Protein AF-A0A7X1HIT7-F1 (afdb_monomer_lite)

Structure (mmCIF, N/CA/C/O backbone):
data_AF-A0A7X1HIT7-F1
#
_entry.id   AF-A0A7X1HIT7-F1
#
loop_
_atom_site.group_PDB
_atom_site.id
_atom_site.type_symbol
_atom_site.label_atom_id
_atom_site.label_alt_id
_atom_site.label_comp_id
_atom_site.label_asym_id
_atom_site.label_entity_id
_atom_site.label_seq_id
_atom_site.pdbx_PDB_ins_code
_atom_site.Cartn_x
_atom_site.Cartn_y
_atom_site.Cartn_z
_atom_site.occupancy
_atom_site.B_iso_or_equiv
_atom_site.auth_seq_id
_atom_site.auth_comp_id
_atom_site.auth_asym_id
_atom_site.auth_atom_id
_atom_site.pdbx_PDB_model_num
ATOM 1 N N . MET A 1 1 ? 1.249 -35.316 59.360 1.00 51.84 1 MET A N 1
ATOM 2 C CA . MET A 1 1 ? 0.729 -35.954 58.129 1.00 51.84 1 MET A CA 1
ATOM 3 C C . MET A 1 1 ? -0.774 -36.145 58.238 1.00 51.84 1 MET A C 1
ATOM 5 O O . MET A 1 1 ? -1.198 -36.973 59.034 1.00 51.84 1 MET A O 1
ATOM 9 N N . LYS A 1 2 ? -1.547 -35.375 57.464 1.00 41.12 2 LYS A N 1
ATOM 10 C CA . LYS A 1 2 ? -2.793 -35.770 56.777 1.00 41.12 2 LYS A CA 1
ATOM 11 C C . LYS A 1 2 ? -3.345 -34.523 56.087 1.00 41.12 2 LYS A C 1
ATOM 13 O O . LYS A 1 2 ? -3.956 -33.667 56.712 1.00 41.12 2 LYS A O 1
ATOM 18 N N . SER A 1 3 ? -3.025 -34.422 54.802 1.00 42.12 3 SER A N 1
ATOM 19 C CA . SER A 1 3 ? -3.607 -33.480 53.857 1.00 42.12 3 SER A CA 1
ATOM 20 C C . SER A 1 3 ? -5.082 -33.809 53.633 1.00 42.12 3 SER A C 1
ATOM 22 O O . SER A 1 3 ? -5.427 -34.967 53.412 1.00 42.12 3 SER A O 1
ATOM 24 N N . LYS A 1 4 ? -5.936 -32.786 53.667 1.00 46.47 4 LYS A N 1
ATOM 25 C CA . LYS A 1 4 ? -7.250 -32.694 53.010 1.00 46.47 4 LYS A CA 1
ATOM 26 C C . LYS A 1 4 ? -7.555 -31.196 52.927 1.00 46.47 4 LYS A C 1
ATOM 28 O O . LYS A 1 4 ? -7.262 -30.491 53.878 1.00 46.47 4 LYS A O 1
ATOM 33 N N . LEU A 1 5 ? -8.151 -30.609 51.909 1.00 42.22 5 LEU A N 1
ATOM 34 C CA . LEU A 1 5 ? -8.535 -30.976 50.555 1.00 42.22 5 LEU A CA 1
ATOM 35 C C . LEU A 1 5 ? -9.000 -29.623 49.986 1.00 42.22 5 LEU A C 1
ATOM 37 O O . LEU A 1 5 ? -9.689 -28.870 50.672 1.00 42.22 5 LEU A O 1
ATOM 41 N N . PHE A 1 6 ? -8.544 -29.295 48.785 1.00 45.69 6 PHE A N 1
ATOM 42 C CA . PHE A 1 6 ? -8.876 -28.079 48.049 1.00 45.69 6 PHE A CA 1
ATOM 43 C C . PHE A 1 6 ? -10.391 -27.906 47.866 1.00 45.69 6 PHE A C 1
ATOM 45 O O . PHE A 1 6 ? -11.058 -28.862 47.487 1.00 45.69 6 PHE A O 1
ATOM 52 N N . MET A 1 7 ? -10.884 -26.672 48.000 1.00 39.47 7 MET A N 1
ATOM 53 C CA . MET A 1 7 ? -12.010 -26.143 47.218 1.00 39.47 7 MET A CA 1
ATOM 54 C C . MET A 1 7 ? -11.740 -24.654 46.950 1.00 39.47 7 MET A C 1
ATOM 56 O O . MET A 1 7 ? -12.182 -23.776 47.686 1.00 39.47 7 MET A O 1
ATOM 60 N N . LEU A 1 8 ? -10.964 -24.376 45.895 1.00 46.97 8 LEU A N 1
ATOM 61 C CA . LEU A 1 8 ? -11.032 -23.094 45.197 1.00 46.97 8 LEU A CA 1
ATOM 62 C C . LEU A 1 8 ? -12.382 -23.060 44.469 1.00 46.97 8 LEU A C 1
ATOM 64 O O . LEU A 1 8 ? -12.534 -23.696 43.428 1.00 46.97 8 LEU A O 1
ATOM 68 N N . ALA A 1 9 ? -13.356 -22.317 44.989 1.00 48.91 9 ALA A N 1
ATOM 69 C CA . ALA A 1 9 ? -14.492 -21.879 44.187 1.00 48.91 9 ALA A CA 1
ATOM 70 C C . ALA A 1 9 ? -14.033 -20.668 43.365 1.00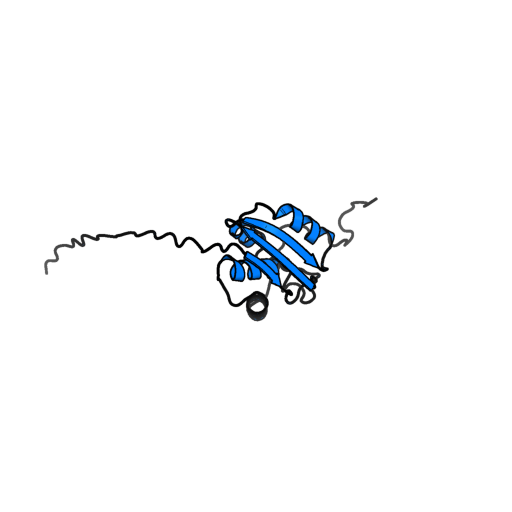 48.91 9 ALA A C 1
ATOM 72 O O . ALA A 1 9 ? -14.153 -19.517 43.781 1.00 48.91 9 ALA A O 1
ATOM 73 N N . GLY A 1 10 ? -13.410 -20.958 42.222 1.00 44.38 10 GLY A N 1
ATOM 74 C CA . GLY A 1 10 ? -13.070 -19.960 41.223 1.00 44.38 10 GLY A CA 1
ATOM 75 C C . GLY A 1 10 ? -14.342 -19.377 40.623 1.00 44.38 10 GLY A C 1
ATOM 76 O O . GLY A 1 10 ? -15.036 -20.050 39.867 1.00 44.38 10 GLY A O 1
ATOM 77 N N . LEU A 1 11 ? -14.620 -18.110 40.919 1.00 45.38 11 LEU A N 1
ATOM 78 C CA . LEU A 1 11 ? -15.477 -17.295 40.072 1.00 45.38 11 LEU A CA 1
ATOM 79 C C . LEU A 1 11 ? -14.581 -16.659 39.006 1.00 45.38 11 LEU A C 1
ATOM 81 O O . LEU A 1 11 ? -14.116 -15.529 39.139 1.00 45.38 11 LEU A O 1
ATOM 85 N N . LEU A 1 12 ? -14.286 -17.438 37.964 1.00 44.50 12 LEU A N 1
ATOM 86 C CA . LEU A 1 12 ? -13.758 -16.919 36.707 1.00 44.50 12 LEU A CA 1
ATOM 87 C C . LEU A 1 12 ? -14.862 -16.073 36.071 1.00 44.50 12 LEU A C 1
ATOM 89 O O . LEU A 1 12 ? -15.701 -16.576 35.327 1.00 44.50 12 LEU A O 1
ATOM 93 N N . ILE A 1 13 ? -14.867 -14.777 36.371 1.00 52.28 13 ILE A N 1
ATOM 94 C CA . ILE A 1 13 ? -15.532 -13.803 35.513 1.00 52.28 13 ILE A CA 1
ATOM 95 C C . ILE A 1 13 ? -14.656 -13.709 34.263 1.00 52.28 13 ILE A C 1
ATOM 97 O O . ILE A 1 13 ? -13.735 -12.901 34.180 1.00 52.28 13 ILE A O 1
ATOM 101 N N . ALA A 1 14 ? -14.905 -14.595 33.300 1.00 46.19 14 ALA A N 1
ATOM 102 C CA . ALA A 1 14 ? -14.423 -14.427 31.942 1.00 46.19 14 ALA A CA 1
ATOM 103 C C . ALA A 1 14 ? -15.193 -13.251 31.328 1.00 46.19 14 ALA A C 1
ATOM 105 O O . ALA A 1 14 ? -16.156 -13.433 30.588 1.00 46.19 14 ALA A O 1
ATOM 106 N N . THR A 1 15 ? -14.793 -12.021 31.656 1.00 47.41 15 THR A N 1
ATOM 107 C CA . THR A 1 15 ? -15.107 -10.886 30.796 1.00 47.41 15 THR A CA 1
ATOM 108 C C . THR A 1 15 ? -14.283 -11.070 29.530 1.00 47.41 15 THR A C 1
ATOM 110 O O . THR A 1 15 ? -13.150 -10.600 29.435 1.00 47.41 15 THR A O 1
ATOM 113 N N . THR A 1 16 ? -14.841 -11.765 28.542 1.00 45.56 16 THR A N 1
ATOM 114 C CA . THR A 1 16 ? -14.450 -11.549 27.152 1.00 45.56 16 THR A CA 1
ATOM 115 C C . THR A 1 16 ? -14.932 -10.153 26.778 1.00 45.56 16 THR A C 1
ATOM 117 O O . THR A 1 16 ? -15.963 -9.978 26.131 1.00 45.56 16 THR A O 1
ATOM 120 N N . VAL A 1 17 ? -14.207 -9.134 27.239 1.00 43.09 17 VAL A N 1
ATOM 121 C CA . VAL A 1 17 ? -14.222 -7.848 26.559 1.00 43.09 17 VAL A CA 1
ATOM 122 C C . VAL A 1 17 ? -13.443 -8.125 25.286 1.00 43.09 17 VAL A C 1
ATOM 124 O O . VAL A 1 17 ? -12.215 -8.103 25.270 1.00 43.09 17 VAL A O 1
ATOM 127 N N . SER A 1 18 ? -14.161 -8.537 24.243 1.00 42.97 18 SER A N 1
ATOM 128 C CA . SER A 1 18 ? -13.638 -8.488 22.890 1.00 42.97 18 SER A CA 1
ATOM 129 C C . SER A 1 18 ? -13.153 -7.059 22.711 1.00 42.97 18 SER A C 1
ATOM 131 O O . SER A 1 18 ? -13.958 -6.128 22.728 1.00 42.97 18 SER A O 1
ATOM 133 N N . ASN A 1 19 ? -11.836 -6.886 22.662 1.00 46.38 19 ASN A N 1
ATOM 134 C CA . ASN A 1 19 ? -11.207 -5.611 22.382 1.00 46.38 19 ASN A CA 1
ATOM 135 C C . ASN A 1 19 ? -11.541 -5.317 20.917 1.00 46.38 19 ASN A C 1
ATOM 137 O O . ASN A 1 19 ? -10.805 -5.714 20.018 1.00 46.38 19 ASN A O 1
ATOM 141 N N . ALA A 1 20 ? -12.742 -4.792 20.667 1.00 55.88 20 ALA A N 1
ATOM 142 C CA . ALA A 1 20 ? -13.170 -4.413 19.337 1.00 55.88 20 ALA A CA 1
ATOM 143 C C . ALA A 1 20 ? -12.194 -3.328 18.895 1.00 55.88 20 ALA A C 1
ATOM 145 O O . ALA A 1 20 ? -12.232 -2.215 19.420 1.00 55.88 20 ALA A O 1
ATOM 146 N N . ALA A 1 21 ? -11.264 -3.704 18.013 1.00 61.78 21 ALA A N 1
ATOM 147 C CA . ALA A 1 21 ? -10.297 -2.793 17.434 1.00 61.78 21 ALA A CA 1
ATOM 148 C C . ALA A 1 21 ? -11.059 -1.554 16.962 1.00 61.78 21 ALA A C 1
ATOM 150 O O . ALA A 1 21 ? -12.056 -1.664 16.244 1.00 61.78 21 ALA A O 1
ATOM 151 N N . VAL A 1 22 ? -10.650 -0.385 17.449 1.00 63.84 22 VAL A N 1
ATOM 152 C CA . VAL A 1 22 ? -11.260 0.879 17.050 1.00 63.84 22 VAL A CA 1
ATOM 153 C C . VAL A 1 22 ? -11.006 1.012 15.556 1.00 63.84 22 VAL A C 1
ATOM 155 O O . VAL A 1 22 ? -9.876 1.262 15.169 1.00 63.84 22 VAL A O 1
ATOM 158 N N . LYS A 1 23 ? -12.028 0.821 14.719 1.00 79.06 23 LYS A N 1
ATOM 159 C CA . LYS A 1 23 ? -11.937 1.081 13.280 1.00 79.06 23 LYS A CA 1
ATOM 160 C C . LYS A 1 23 ? -12.390 2.510 13.040 1.00 79.06 23 LYS A C 1
ATOM 162 O O . LYS A 1 23 ? -13.583 2.796 13.102 1.00 79.06 23 LYS A O 1
ATOM 167 N N . LYS A 1 24 ? -11.439 3.422 12.847 1.00 89.94 24 LYS A N 1
ATOM 168 C CA . LYS A 1 24 ? -11.757 4.832 12.594 1.00 89.94 24 LYS A CA 1
ATOM 169 C C . LYS A 1 24 ? -12.235 5.024 11.161 1.00 89.94 24 LYS A C 1
ATOM 171 O O . LYS A 1 24 ? -11.576 4.583 10.221 1.00 89.94 24 LYS A O 1
ATOM 176 N N . ASP A 1 25 ? -13.324 5.763 11.013 1.00 96.19 25 ASP A N 1
ATOM 177 C CA . ASP A 1 25 ? -13.697 6.353 9.734 1.00 96.19 25 ASP A CA 1
ATOM 178 C C . ASP A 1 25 ? -12.723 7.486 9.425 1.00 96.19 25 ASP A C 1
ATOM 180 O O . ASP A 1 25 ? -12.622 8.467 10.167 1.00 96.19 25 ASP A O 1
ATOM 184 N N . VAL A 1 26 ? -11.955 7.331 8.353 1.00 97.69 26 VAL A N 1
ATOM 185 C CA . VAL A 1 26 ? -10.847 8.234 8.053 1.00 97.69 26 VAL A CA 1
ATOM 186 C C . VAL A 1 26 ? -10.538 8.237 6.564 1.00 97.69 26 VAL A C 1
ATOM 188 O O . VAL A 1 26 ? -10.586 7.211 5.887 1.00 97.69 26 VAL A O 1
ATOM 191 N N . LYS A 1 27 ? -10.174 9.412 6.054 1.00 98.44 27 LYS A N 1
ATOM 192 C CA . LYS A 1 27 ? -9.510 9.572 4.764 1.00 98.44 27 LYS A CA 1
ATOM 193 C C . LYS A 1 27 ? -8.134 10.165 5.007 1.00 98.44 27 LYS A C 1
ATOM 195 O O . LYS A 1 27 ? -8.033 11.222 5.626 1.00 98.44 27 LYS A O 1
ATOM 200 N N . PHE A 1 28 ? -7.099 9.503 4.514 1.00 98.25 28 PHE A N 1
ATOM 201 C CA . PHE A 1 28 ? -5.719 9.949 4.671 1.00 98.25 28 PHE A CA 1
ATOM 202 C C . PHE A 1 28 ? -4.965 9.864 3.349 1.00 98.25 28 PHE A C 1
ATOM 204 O O . PHE A 1 28 ? -5.280 9.042 2.485 1.00 98.25 28 PHE A O 1
ATOM 211 N N . THR A 1 29 ? -3.957 10.722 3.222 1.00 98.56 29 THR A N 1
ATOM 212 C CA . THR A 1 29 ? -3.050 10.788 2.079 1.00 98.56 29 THR A CA 1
ATOM 213 C C . THR A 1 29 ? -1.626 10.867 2.605 1.00 98.56 29 THR A C 1
ATOM 215 O O . THR A 1 29 ? -1.327 11.719 3.436 1.00 98.56 29 THR A O 1
ATOM 218 N N . GLU A 1 30 ? -0.759 9.974 2.139 1.00 98.00 30 GLU A N 1
ATOM 219 C CA . GLU A 1 30 ? 0.596 9.812 2.666 1.00 98.00 30 GLU A CA 1
ATOM 220 C C . GLU A 1 30 ? 1.606 9.575 1.540 1.00 98.00 30 GLU A C 1
ATOM 222 O O . GLU A 1 30 ? 1.298 8.984 0.498 1.00 98.00 30 GLU A O 1
ATOM 227 N N . VAL A 1 31 ? 2.849 9.996 1.777 1.00 97.88 31 VAL A N 1
ATOM 228 C CA . VAL A 1 31 ? 3.984 9.697 0.897 1.00 97.88 31 VAL A CA 1
ATOM 229 C C . VAL A 1 31 ? 4.626 8.391 1.364 1.00 97.88 31 VAL A C 1
ATOM 231 O O . VAL A 1 31 ? 5.161 8.370 2.468 1.00 97.88 31 VAL A O 1
ATOM 234 N N . PRO A 1 32 ? 4.632 7.314 0.558 1.00 95.94 32 PRO A N 1
ATOM 235 C CA . PRO A 1 32 ? 5.189 6.036 0.984 1.00 95.94 32 PRO A CA 1
ATOM 236 C C . PRO A 1 32 ? 6.720 6.054 1.068 1.00 95.94 32 PRO A C 1
ATOM 238 O O . PRO A 1 32 ? 7.416 6.741 0.314 1.00 95.94 32 PRO A O 1
ATOM 241 N N . TYR A 1 33 ? 7.261 5.201 1.933 1.00 94.19 33 TYR A N 1
ATOM 242 C CA . TYR A 1 33 ? 8.687 4.977 2.108 1.00 94.19 33 TYR A CA 1
ATOM 243 C C . TYR A 1 33 ? 9.182 3.753 1.326 1.00 94.19 33 TYR A C 1
ATOM 245 O O . TYR A 1 33 ? 8.676 2.637 1.457 1.00 94.19 33 TYR A O 1
ATOM 253 N N . GLY A 1 34 ? 10.231 3.954 0.524 1.00 92.12 34 GLY A N 1
ATOM 254 C CA . GLY A 1 34 ? 10.901 2.860 -0.183 1.00 92.12 34 GLY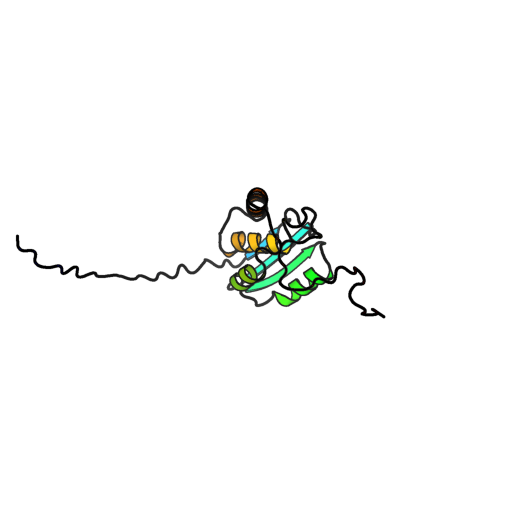 A CA 1
ATOM 255 C C . GLY A 1 34 ? 10.063 2.192 -1.279 1.00 92.12 34 GLY A C 1
ATOM 256 O O . GLY A 1 34 ? 10.392 1.081 -1.677 1.00 92.12 34 GLY A O 1
ATOM 257 N N . ALA A 1 35 ? 9.016 2.856 -1.781 1.00 94.00 35 ALA A N 1
ATOM 258 C CA . ALA A 1 35 ? 8.122 2.356 -2.827 1.00 94.00 35 ALA A CA 1
ATOM 259 C C . ALA A 1 35 ? 8.133 3.243 -4.090 1.00 94.00 35 ALA A C 1
ATOM 261 O O . ALA A 1 35 ? 8.654 4.358 -4.091 1.00 94.00 35 ALA A O 1
ATOM 262 N N . CYS A 1 36 ? 7.563 2.738 -5.192 1.00 94.62 36 CYS A N 1
ATOM 263 C CA . CYS A 1 36 ? 7.513 3.452 -6.477 1.00 94.62 36 CYS A CA 1
ATOM 264 C C . CYS A 1 36 ? 6.457 4.569 -6.524 1.00 94.62 36 CYS A C 1
ATOM 266 O O . CYS A 1 36 ? 6.634 5.547 -7.257 1.00 94.62 36 CYS A O 1
ATOM 268 N N . ALA A 1 37 ? 5.351 4.408 -5.789 1.00 96.12 37 ALA A N 1
ATOM 269 C CA . ALA A 1 37 ? 4.329 5.440 -5.658 1.00 96.12 37 ALA A CA 1
ATOM 270 C C . ALA A 1 37 ? 4.914 6.690 -4.978 1.00 96.12 37 ALA A C 1
ATOM 272 O O . ALA A 1 37 ? 5.861 6.611 -4.197 1.00 96.12 37 ALA A O 1
ATOM 273 N N . LYS A 1 38 ? 4.380 7.862 -5.317 1.00 97.25 38 LYS A N 1
ATOM 274 C CA . LYS A 1 38 ? 4.775 9.155 -4.737 1.00 97.25 38 LYS A CA 1
ATOM 275 C C . LYS A 1 38 ? 3.770 9.684 -3.733 1.00 97.25 38 LYS A C 1
ATOM 277 O O . LYS A 1 38 ? 4.138 10.493 -2.897 1.00 97.25 38 LYS A O 1
ATOM 282 N N . GLU A 1 39 ? 2.546 9.193 -3.809 1.00 98.06 39 GLU A N 1
ATOM 283 C CA . GLU A 1 39 ? 1.460 9.532 -2.910 1.00 98.06 39 GLU A CA 1
ATOM 284 C C . GLU A 1 39 ? 0.436 8.401 -2.972 1.00 98.06 39 GLU A C 1
ATOM 286 O O . GLU A 1 39 ? 0.237 7.813 -4.042 1.00 98.06 39 GLU A O 1
ATOM 291 N N . MET A 1 40 ? -0.190 8.085 -1.844 1.00 98.31 40 MET A N 1
ATOM 292 C CA . MET A 1 40 ? -1.302 7.143 -1.763 1.00 98.31 40 MET A CA 1
ATOM 293 C C . MET A 1 40 ? -2.408 7.742 -0.906 1.00 98.31 40 MET A C 1
ATOM 295 O O . MET A 1 40 ? -2.129 8.309 0.146 1.00 98.31 40 MET A O 1
ATOM 299 N N . THR A 1 41 ? -3.652 7.606 -1.357 1.00 98.69 41 THR A N 1
ATOM 300 C CA . THR A 1 41 ? -4.843 8.045 -0.629 1.00 98.69 41 THR A CA 1
ATOM 301 C C . THR A 1 41 ? -5.750 6.853 -0.379 1.00 98.69 41 THR A C 1
ATOM 303 O O . THR A 1 41 ? -6.043 6.095 -1.306 1.00 98.69 41 THR A O 1
ATOM 306 N N . VAL A 1 42 ? -6.214 6.708 0.859 1.00 98.56 42 VAL A N 1
ATOM 307 C CA . VAL A 1 42 ? -7.171 5.675 1.265 1.00 98.56 42 VAL A CA 1
ATOM 308 C C . VAL A 1 42 ? -8.316 6.343 2.016 1.00 98.56 42 VAL A C 1
ATOM 310 O O . VAL A 1 42 ? -8.099 7.249 2.820 1.00 98.56 42 VAL A O 1
ATOM 313 N N . GLU A 1 43 ? -9.537 5.887 1.761 1.00 98.62 43 GLU A N 1
ATOM 314 C CA . GLU A 1 43 ? -10.715 6.231 2.556 1.00 98.62 43 GLU A CA 1
ATOM 315 C C . GLU A 1 43 ? -11.311 4.960 3.155 1.00 98.62 43 GLU A C 1
ATOM 317 O O . GLU A 1 43 ? -11.503 3.970 2.446 1.00 98.62 43 GLU A O 1
ATOM 322 N N . VAL A 1 44 ? -11.614 5.005 4.449 1.00 98.50 44 VAL A N 1
ATOM 323 C CA . VAL A 1 44 ? -12.228 3.924 5.221 1.00 98.50 44 VAL A CA 1
ATOM 324 C C . VAL A 1 44 ? -13.487 4.448 5.898 1.00 98.50 44 VAL A C 1
ATOM 326 O O . VAL A 1 44 ? -13.465 5.532 6.483 1.00 98.50 44 VAL A O 1
ATOM 329 N N . LYS A 1 45 ? -14.572 3.672 5.812 1.00 97.69 45 LYS A N 1
ATOM 330 C CA . LYS A 1 45 ? -15.838 3.904 6.518 1.00 97.69 45 LYS A CA 1
ATOM 331 C C . LYS A 1 45 ? -16.426 2.585 6.993 1.00 97.69 45 LYS A C 1
ATOM 333 O O . LYS A 1 45 ? -16.363 1.598 6.259 1.00 97.69 45 LYS A O 1
ATOM 338 N N . ASP A 1 46 ? -16.973 2.564 8.203 1.00 95.94 46 ASP A N 1
ATOM 339 C CA . ASP A 1 46 ? -17.588 1.385 8.824 1.00 95.94 46 ASP A CA 1
ATOM 340 C C . ASP A 1 46 ? -16.660 0.154 8.794 1.00 95.94 46 ASP A C 1
ATOM 342 O O . ASP A 1 46 ? -17.079 -0.979 8.554 1.00 95.94 46 ASP A O 1
ATOM 346 N N . GLY A 1 47 ? -15.354 0.386 8.969 1.00 95.62 47 GLY A N 1
ATOM 347 C CA . GLY A 1 47 ? -14.333 -0.664 8.927 1.00 95.62 47 GLY A CA 1
ATOM 348 C C . GLY A 1 47 ? -14.022 -1.247 7.544 1.00 95.62 47 GLY A C 1
ATOM 349 O O . GLY A 1 47 ? -13.256 -2.212 7.451 1.00 95.62 47 GLY A O 1
ATOM 350 N N . LYS A 1 48 ? -14.566 -0.661 6.473 1.00 97.69 48 LYS A N 1
ATOM 351 C CA . LYS A 1 48 ? -14.367 -1.081 5.083 1.00 97.69 48 LYS A CA 1
ATOM 352 C C . LYS A 1 48 ? -13.623 -0.027 4.279 1.00 97.69 48 LYS A C 1
ATOM 354 O O . LYS A 1 48 ? -13.819 1.172 4.473 1.00 97.69 48 LYS A O 1
ATOM 359 N N . ILE A 1 49 ? -12.815 -0.466 3.319 1.00 98.31 49 ILE A N 1
ATOM 360 C CA . ILE A 1 49 ? -12.208 0.451 2.351 1.00 98.31 49 ILE A CA 1
ATOM 361 C C . ILE A 1 49 ? -13.301 0.979 1.418 1.00 98.31 49 ILE A C 1
ATOM 363 O O . ILE A 1 49 ? -14.042 0.210 0.812 1.00 98.31 49 ILE A O 1
ATOM 367 N N . VAL A 1 50 ? -13.389 2.298 1.290 1.00 98.50 50 VAL A N 1
ATOM 368 C CA . VAL A 1 50 ? -14.281 2.993 0.354 1.00 98.50 50 VAL A CA 1
ATOM 369 C C . VAL A 1 50 ? -13.552 3.277 -0.952 1.00 98.50 50 VAL A C 1
ATOM 371 O O . VAL A 1 50 ? -14.108 3.084 -2.030 1.00 98.50 50 VAL A O 1
ATOM 374 N N . SER A 1 51 ? -12.298 3.728 -0.871 1.00 98.50 51 SER A N 1
ATOM 375 C CA . SER A 1 51 ? -11.487 4.019 -2.051 1.00 98.50 51 SER A CA 1
ATOM 376 C C . SER A 1 51 ? -9.989 3.897 -1.779 1.00 98.50 51 SER A C 1
ATOM 378 O O . SER A 1 51 ? -9.527 4.067 -0.651 1.00 98.50 51 SER A O 1
ATOM 380 N N . PHE A 1 52 ? -9.241 3.618 -2.847 1.00 98.44 52 PHE A N 1
ATOM 381 C CA . PHE A 1 52 ? -7.784 3.671 -2.887 1.00 98.44 52 PHE A CA 1
ATOM 382 C C . PHE A 1 52 ? -7.334 4.341 -4.186 1.00 98.44 52 PHE A C 1
ATOM 384 O O . PHE A 1 52 ? -7.824 4.009 -5.269 1.00 98.44 52 PHE A O 1
ATOM 391 N N . SER A 1 53 ? -6.371 5.252 -4.091 1.00 97.88 53 SER A N 1
ATOM 392 C CA . SER A 1 53 ? -5.680 5.820 -5.245 1.00 97.88 53 SER A CA 1
ATOM 393 C C . SER A 1 53 ? -4.198 6.021 -4.949 1.00 97.88 53 SER A C 1
ATOM 395 O O . SER A 1 53 ? -3.780 6.144 -3.798 1.00 97.88 53 SER A O 1
ATOM 397 N N . ALA A 1 54 ? -3.389 6.051 -6.006 1.00 97.81 54 ALA A N 1
ATOM 398 C CA . ALA A 1 54 ? -1.961 6.297 -5.906 1.00 97.81 54 ALA A CA 1
ATOM 399 C C . ALA A 1 54 ? -1.464 7.134 -7.087 1.00 97.81 54 ALA A C 1
ATOM 401 O O . ALA A 1 54 ? -1.937 6.989 -8.217 1.00 97.81 54 ALA A O 1
ATOM 402 N N . VAL A 1 55 ? -0.470 7.981 -6.826 1.00 97.62 55 VAL A N 1
ATOM 403 C CA . VAL A 1 55 ? 0.258 8.739 -7.848 1.00 97.62 55 VAL A CA 1
ATOM 404 C C . VAL A 1 55 ? 1.562 8.009 -8.160 1.00 97.62 55 VAL A C 1
ATOM 406 O O . VAL A 1 55 ? 2.395 7.817 -7.274 1.00 97.62 55 VAL A O 1
ATOM 409 N N . LYS A 1 56 ? 1.774 7.649 -9.435 1.00 95.94 56 LYS A N 1
ATOM 410 C CA . LYS A 1 56 ? 2.866 6.767 -9.910 1.00 95.94 56 LYS A CA 1
ATOM 411 C C . LYS A 1 56 ? 2.811 5.350 -9.306 1.00 95.94 56 LYS A C 1
ATOM 413 O O . LYS A 1 56 ? 1.891 4.992 -8.584 1.00 95.94 56 LYS A O 1
ATOM 418 N N . GLY A 1 57 ? 3.798 4.524 -9.655 1.00 93.44 57 GLY A N 1
ATOM 419 C CA . GLY A 1 57 ? 3.868 3.102 -9.316 1.00 93.44 57 GLY A CA 1
ATOM 420 C C . GLY A 1 57 ? 3.491 2.207 -10.496 1.00 93.44 57 GLY A C 1
ATOM 421 O O . GLY A 1 57 ? 3.397 2.686 -11.623 1.00 93.44 57 GLY A O 1
ATOM 422 N N . CYS A 1 58 ? 3.329 0.903 -10.252 1.00 94.56 58 CYS A N 1
ATOM 423 C CA . CYS A 1 58 ? 2.957 -0.055 -11.297 1.00 94.56 58 CYS A CA 1
ATOM 424 C C . CYS A 1 58 ? 1.520 0.230 -11.772 1.00 94.56 58 CYS A C 1
ATOM 426 O O . CYS A 1 58 ? 0.590 -0.017 -10.997 1.00 94.56 58 CYS A O 1
ATOM 428 N N . PRO A 1 59 ? 1.306 0.717 -13.012 1.00 91.31 59 PRO A N 1
ATOM 429 C CA . PRO A 1 59 ? -0.012 1.181 -13.437 1.00 91.31 59 PRO A CA 1
ATOM 430 C C . PRO A 1 59 ? -1.051 0.059 -13.439 1.00 91.31 59 PRO A C 1
ATOM 432 O O . PRO A 1 59 ? -2.168 0.260 -12.977 1.00 91.31 59 PRO A O 1
ATOM 435 N N . GLY A 1 60 ? -0.673 -1.137 -13.908 1.00 94.69 60 GLY A N 1
ATOM 436 C CA . GLY A 1 60 ? -1.568 -2.294 -13.962 1.00 94.69 60 GLY A CA 1
ATOM 437 C C . GLY A 1 60 ? -1.988 -2.771 -12.573 1.00 94.69 60 GLY A C 1
ATOM 438 O O . GLY A 1 60 ? -3.179 -2.854 -12.286 1.00 94.69 60 GLY A O 1
ATOM 439 N N . ASN A 1 61 ? -1.017 -3.018 -11.688 1.00 93.69 61 ASN A N 1
ATOM 440 C CA . ASN A 1 61 ? -1.304 -3.536 -10.351 1.00 93.69 61 ASN A CA 1
ATOM 441 C C . ASN A 1 61 ? -2.075 -2.527 -9.490 1.00 93.69 61 ASN A C 1
ATOM 443 O O . ASN A 1 61 ? -3.083 -2.880 -8.891 1.00 93.69 61 ASN A O 1
ATOM 447 N N . LEU A 1 62 ? -1.649 -1.260 -9.450 1.00 95.69 62 LEU A N 1
ATOM 448 C CA . LEU A 1 62 ? -2.315 -0.259 -8.609 1.00 95.69 62 LEU A CA 1
ATOM 449 C C . LEU A 1 62 ? -3.730 0.070 -9.106 1.00 95.69 62 LEU A C 1
ATOM 451 O O . LEU A 1 62 ? -4.615 0.301 -8.287 1.00 95.69 62 LEU A O 1
ATOM 455 N N . ASN A 1 63 ? -3.972 0.011 -10.421 1.00 95.50 63 ASN A N 1
ATOM 456 C CA . ASN A 1 63 ? -5.318 0.126 -10.989 1.00 95.50 63 ASN A CA 1
ATOM 457 C C . ASN A 1 63 ? -6.189 -1.115 -10.725 1.00 95.50 63 ASN A C 1
ATOM 459 O O . ASN A 1 63 ? -7.407 -1.007 -10.635 1.00 95.50 63 ASN A O 1
ATOM 463 N N . ALA A 1 64 ? -5.598 -2.307 -10.624 1.00 97.31 64 ALA A N 1
ATOM 464 C CA . ALA A 1 64 ? -6.341 -3.496 -10.214 1.00 97.31 64 ALA A CA 1
ATOM 465 C C . ALA A 1 64 ? -6.749 -3.392 -8.737 1.00 97.31 64 ALA A C 1
ATOM 467 O O . ALA A 1 64 ? -7.921 -3.549 -8.405 1.00 97.31 64 ALA A O 1
ATOM 468 N N . ILE A 1 65 ? -5.804 -3.039 -7.861 1.00 96.31 65 ILE A N 1
ATOM 469 C CA . ILE A 1 65 ? -6.042 -2.878 -6.422 1.00 96.31 65 ILE A CA 1
ATOM 470 C C . ILE A 1 65 ? -7.102 -1.803 -6.142 1.00 96.31 65 ILE A C 1
ATOM 472 O O . ILE A 1 65 ? -8.013 -2.053 -5.356 1.00 96.31 65 ILE A O 1
ATOM 476 N N . SER A 1 66 ? -7.074 -0.654 -6.828 1.00 97.00 66 SER A N 1
ATOM 477 C CA . SER A 1 66 ? -8.090 0.398 -6.635 1.00 97.00 66 SER A CA 1
ATOM 478 C C . SER A 1 66 ? -9.522 -0.052 -6.939 1.00 97.00 66 SER A C 1
ATOM 480 O O . SER A 1 66 ? -10.466 0.526 -6.405 1.00 97.00 66 SER A O 1
ATOM 482 N N . LYS A 1 67 ? -9.693 -1.096 -7.759 1.00 97.81 67 LYS A N 1
ATOM 483 C CA . LYS A 1 67 ? -10.995 -1.696 -8.083 1.00 97.81 67 LYS A CA 1
ATOM 484 C C . LYS A 1 67 ? -11.382 -2.834 -7.145 1.00 97.81 67 LYS A C 1
ATOM 486 O O . LYS A 1 67 ? -12.569 -3.067 -6.956 1.00 97.81 67 LYS A O 1
ATOM 491 N N . LEU A 1 68 ? -10.402 -3.557 -6.603 1.00 98.06 68 LEU A N 1
ATOM 492 C CA . LEU A 1 68 ? -10.631 -4.729 -5.755 1.00 98.06 68 LEU A CA 1
ATOM 493 C C . LEU A 1 68 ? -10.921 -4.361 -4.297 1.00 98.06 68 LEU A C 1
ATOM 495 O O . LEU A 1 68 ? -11.716 -5.036 -3.654 1.00 98.06 68 LEU A O 1
ATOM 499 N N . LEU A 1 69 ? -10.279 -3.312 -3.777 1.00 97.31 69 LEU A N 1
ATOM 500 C CA . LEU A 1 69 ? -10.384 -2.945 -2.364 1.00 97.31 69 LEU A CA 1
ATOM 501 C C . LEU A 1 69 ? -11.751 -2.399 -1.912 1.00 97.31 69 LEU A C 1
ATOM 503 O O . LEU A 1 69 ? -12.125 -2.697 -0.776 1.00 97.31 69 LEU A O 1
ATOM 507 N N . PRO A 1 70 ? -12.500 -1.605 -2.708 1.00 98.25 70 PRO A N 1
ATOM 508 C CA . PRO A 1 70 ? -13.774 -1.053 -2.255 1.00 98.25 70 PRO A CA 1
ATOM 509 C C . PRO A 1 70 ? -14.745 -2.124 -1.728 1.00 98.25 70 PRO A C 1
ATOM 511 O O . PRO A 1 70 ? -15.041 -3.108 -2.402 1.00 98.25 70 PRO A O 1
ATOM 514 N N . GLY A 1 71 ? -15.247 -1.930 -0.506 1.00 97.81 71 GLY A N 1
ATOM 515 C CA . GLY A 1 71 ? -16.150 -2.841 0.205 1.00 97.81 71 GLY A CA 1
ATOM 516 C C . GLY A 1 71 ? -15.465 -3.927 1.047 1.00 97.81 71 GLY A C 1
ATOM 517 O O . GLY A 1 71 ? -16.141 -4.591 1.843 1.00 97.81 71 GLY A O 1
ATOM 518 N N . MET A 1 72 ? -14.145 -4.106 0.922 1.00 98.00 72 MET A N 1
ATOM 519 C CA . MET A 1 72 ? -13.388 -5.066 1.730 1.00 98.00 72 MET A CA 1
ATOM 520 C C . MET A 1 72 ? -13.169 -4.559 3.160 1.00 98.00 72 MET A C 1
ATOM 522 O O . MET A 1 72 ? -12.873 -3.386 3.372 1.00 98.00 72 MET A O 1
ATOM 526 N N . GLU A 1 73 ? -13.263 -5.470 4.132 1.00 97.50 73 GLU A N 1
ATOM 527 C CA . GLU A 1 73 ? -12.872 -5.218 5.525 1.00 97.50 73 GLU A CA 1
ATOM 528 C C . GLU A 1 73 ? -11.383 -4.877 5.622 1.00 97.50 73 GLU A C 1
ATOM 530 O O . GLU A 1 73 ? -10.551 -5.605 5.074 1.00 97.50 73 GLU A O 1
ATOM 535 N N . VAL A 1 74 ? -11.044 -3.828 6.376 1.00 97.12 74 VAL A N 1
ATOM 536 C CA . VAL A 1 74 ? -9.653 -3.384 6.566 1.00 97.12 74 VAL A CA 1
ATOM 537 C C . VAL A 1 74 ? -8.763 -4.511 7.090 1.00 97.12 74 VAL A C 1
ATOM 539 O O . VAL A 1 74 ? -7.708 -4.760 6.514 1.00 97.12 74 VAL A O 1
ATOM 542 N N . ASP A 1 75 ? -9.213 -5.263 8.095 1.00 95.75 75 ASP A N 1
ATOM 543 C CA . ASP A 1 75 ? -8.416 -6.355 8.678 1.00 95.75 75 ASP A CA 1
ATOM 544 C C . ASP A 1 75 ? -8.138 -7.471 7.667 1.00 95.75 75 ASP A C 1
ATOM 546 O O . ASP A 1 75 ? -7.061 -8.065 7.656 1.00 95.75 75 ASP A O 1
ATOM 550 N N . LYS A 1 76 ? -9.097 -7.735 6.770 1.00 96.38 76 LYS A N 1
ATOM 551 C CA . LYS A 1 76 ? -8.916 -8.709 5.692 1.00 96.38 76 LYS A CA 1
ATOM 552 C C . LYS A 1 76 ? -7.893 -8.209 4.677 1.00 96.38 76 LYS A C 1
ATOM 554 O O . LYS A 1 76 ? -7.098 -9.000 4.187 1.00 96.38 76 LYS A O 1
ATOM 559 N N . VAL A 1 77 ? -7.911 -6.917 4.354 1.00 96.94 77 VAL A N 1
ATOM 560 C CA . VAL A 1 77 ? -6.932 -6.306 3.445 1.00 96.94 77 VAL A CA 1
ATOM 561 C C . VAL A 1 77 ? -5.534 -6.341 4.055 1.00 96.94 77 VAL A C 1
ATOM 563 O O . VAL A 1 77 ? -4.601 -6.730 3.360 1.00 96.94 77 VAL A O 1
ATOM 566 N N . ILE A 1 78 ? -5.399 -6.008 5.343 1.00 96.19 78 ILE A N 1
ATOM 567 C CA . ILE A 1 78 ? -4.138 -6.129 6.084 1.00 96.19 78 ILE A CA 1
ATOM 568 C C . ILE A 1 78 ? -3.637 -7.572 6.010 1.00 96.19 78 ILE A C 1
ATOM 570 O O . ILE A 1 78 ? -2.543 -7.801 5.515 1.00 96.19 78 ILE A O 1
ATOM 574 N N . ALA A 1 79 ? -4.457 -8.554 6.389 1.00 94.50 79 ALA A N 1
ATOM 575 C CA . ALA A 1 79 ? -4.051 -9.960 6.380 1.00 94.50 79 ALA A CA 1
ATOM 576 C C . ALA A 1 79 ? -3.662 -10.492 4.986 1.00 94.50 79 ALA A C 1
ATOM 578 O O . ALA A 1 79 ? -2.826 -11.382 4.885 1.00 94.50 79 ALA A O 1
ATOM 579 N N . LEU A 1 80 ? -4.276 -9.976 3.916 1.00 93.69 80 LEU A N 1
ATOM 580 C CA . LEU A 1 80 ? -3.986 -10.397 2.543 1.00 93.69 80 LEU A CA 1
ATOM 581 C C . LEU A 1 80 ? -2.725 -9.758 1.955 1.00 93.69 80 LEU A C 1
ATOM 583 O O . LEU A 1 80 ? -2.140 -10.334 1.040 1.00 93.69 80 LEU A O 1
ATOM 587 N N . LEU A 1 81 ? -2.376 -8.546 2.390 1.00 93.50 81 LEU A N 1
ATOM 588 C CA . LEU A 1 81 ? -1.358 -7.719 1.738 1.00 93.50 81 LEU A CA 1
ATOM 589 C C . LEU A 1 81 ? -0.142 -7.416 2.617 1.00 93.50 81 LEU A C 1
ATOM 591 O O . LEU A 1 81 ? 0.786 -6.785 2.111 1.00 93.50 81 LEU A O 1
ATOM 595 N N . ASP A 1 82 ? -0.153 -7.795 3.899 1.00 89.88 82 ASP A N 1
ATOM 596 C CA . ASP A 1 82 ? 1.015 -7.657 4.773 1.00 89.88 82 ASP A CA 1
ATOM 597 C C . ASP A 1 82 ? 2.165 -8.532 4.265 1.00 89.88 82 ASP A C 1
ATOM 599 O O . ASP A 1 82 ? 1.947 -9.575 3.647 1.00 89.88 82 ASP A O 1
ATOM 603 N N . ASP A 1 83 ? 3.389 -8.080 4.523 1.00 85.12 83 ASP A N 1
ATOM 604 C CA . ASP A 1 83 ? 4.629 -8.727 4.084 1.00 85.12 83 ASP A CA 1
ATOM 605 C C . ASP A 1 83 ? 4.645 -9.077 2.580 1.00 85.12 83 ASP A C 1
ATOM 607 O O . ASP A 1 83 ? 5.005 -10.180 2.162 1.00 85.12 83 ASP A O 1
ATOM 611 N N . ASN A 1 84 ? 4.296 -8.097 1.746 1.00 86.06 84 ASN A N 1
ATOM 612 C CA . ASN A 1 84 ? 4.241 -8.191 0.290 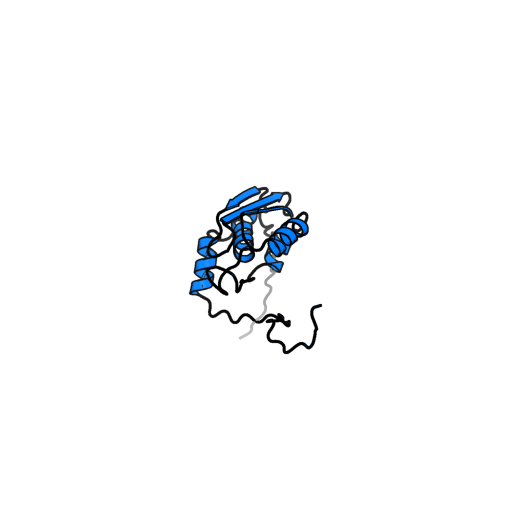1.00 86.06 84 ASN A CA 1
ATO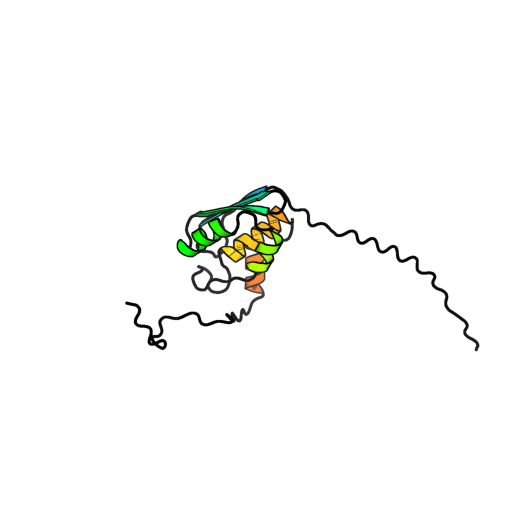M 613 C C . ASN A 1 84 ? 5.365 -7.358 -0.360 1.00 86.06 84 ASN A C 1
ATOM 615 O O . ASN A 1 84 ? 5.078 -6.330 -0.987 1.00 86.06 84 ASN A O 1
ATOM 619 N N . PRO A 1 85 ? 6.648 -7.753 -0.242 1.00 83.06 85 PRO A N 1
ATOM 620 C CA . PRO A 1 85 ? 7.761 -6.988 -0.789 1.00 83.06 85 PRO A CA 1
ATOM 621 C C . PRO A 1 85 ? 7.760 -7.004 -2.322 1.00 83.06 85 PRO A C 1
ATOM 623 O O . PRO A 1 85 ? 7.299 -7.943 -2.968 1.00 83.06 85 PRO A O 1
ATOM 626 N N . CYS A 1 86 ? 8.334 -5.968 -2.937 1.00 86.31 86 CYS A N 1
ATOM 627 C CA . CYS A 1 86 ? 8.415 -5.856 -4.392 1.00 86.31 86 CYS A CA 1
ATOM 628 C C . CYS A 1 86 ? 9.871 -5.829 -4.879 1.00 86.31 86 CYS A C 1
ATOM 630 O O . CYS A 1 86 ? 10.682 -5.006 -4.451 1.00 86.31 86 CYS A O 1
ATOM 632 N N . THR A 1 87 ? 10.200 -6.693 -5.843 1.00 80.38 87 THR A N 1
ATOM 633 C CA . THR A 1 87 ? 11.530 -6.750 -6.484 1.00 80.38 87 THR A CA 1
ATOM 634 C C . THR A 1 87 ? 11.831 -5.512 -7.337 1.00 80.38 87 THR A C 1
ATOM 636 O O . THR A 1 87 ? 12.990 -5.146 -7.531 1.00 80.38 87 THR A O 1
ATOM 639 N N . GLY A 1 88 ? 10.785 -4.841 -7.827 1.00 77.81 88 GLY A N 1
ATOM 640 C CA . GLY A 1 88 ? 10.866 -3.593 -8.588 1.00 77.81 88 GLY A CA 1
ATOM 641 C C . GLY A 1 88 ? 10.834 -2.320 -7.736 1.00 77.81 88 GLY A C 1
ATOM 642 O O . GLY A 1 88 ? 10.792 -1.228 -8.302 1.00 77.81 88 GLY A O 1
ATOM 643 N N . ALA A 1 89 ? 10.807 -2.426 -6.403 1.00 78.25 89 ALA A N 1
ATOM 644 C CA . ALA A 1 89 ? 10.810 -1.264 -5.516 1.00 78.25 89 ALA A CA 1
ATOM 645 C C . ALA A 1 89 ? 12.187 -0.563 -5.482 1.00 78.25 89 ALA A C 1
ATOM 647 O O . ALA A 1 89 ? 13.212 -1.211 -5.709 1.00 78.25 89 ALA A O 1
ATOM 648 N N . PRO A 1 90 ? 12.247 0.746 -5.143 1.00 74.44 90 PRO A N 1
ATOM 649 C CA . PRO A 1 90 ? 13.514 1.454 -4.943 1.00 74.44 90 PRO A CA 1
ATOM 650 C C . PRO A 1 90 ? 14.419 0.790 -3.901 1.00 74.44 90 PRO A C 1
ATOM 652 O O . PRO A 1 90 ? 15.636 0.778 -4.068 1.00 74.44 90 PRO A O 1
ATOM 655 N N . ILE A 1 91 ? 13.823 0.226 -2.845 1.00 78.06 91 ILE A N 1
ATOM 656 C CA . ILE A 1 91 ? 14.514 -0.628 -1.878 1.00 78.06 91 ILE A CA 1
ATOM 657 C C . ILE A 1 91 ? 14.052 -2.062 -2.149 1.00 78.06 91 ILE A C 1
ATOM 659 O O . ILE A 1 91 ? 13.013 -2.494 -1.650 1.00 78.06 91 ILE A O 1
ATOM 663 N N . LYS A 1 92 ? 14.786 -2.755 -3.024 1.00 70.19 92 LYS A N 1
ATOM 664 C CA . LYS A 1 92 ? 14.407 -4.077 -3.538 1.00 70.19 92 LYS A CA 1
ATOM 665 C C . LYS A 1 92 ? 14.176 -5.078 -2.415 1.00 70.19 92 LYS A C 1
ATOM 667 O O . LYS A 1 92 ? 14.976 -5.135 -1.487 1.00 70.19 92 LYS A O 1
ATOM 672 N N . GLU A 1 93 ? 13.110 -5.868 -2.552 1.00 71.31 93 GLU A N 1
ATOM 673 C CA . GLU A 1 93 ? 12.788 -7.004 -1.669 1.00 71.31 93 GLU A CA 1
ATOM 674 C C . GLU A 1 93 ? 12.644 -6.626 -0.187 1.00 71.31 93 GLU A C 1
ATOM 676 O O . GLU A 1 93 ? 12.751 -7.475 0.682 1.00 71.31 93 GLU A O 1
ATOM 681 N N . LEU A 1 94 ? 12.410 -5.347 0.112 1.00 80.31 94 LEU A N 1
ATOM 682 C CA . LEU A 1 94 ? 12.417 -4.807 1.474 1.00 80.31 94 LEU A CA 1
ATOM 683 C C . LEU A 1 94 ? 11.247 -3.848 1.747 1.00 80.31 94 LEU A C 1
ATOM 685 O O . LEU A 1 94 ? 11.147 -3.288 2.840 1.00 80.31 94 LEU A O 1
ATOM 689 N N . SER A 1 95 ? 10.428 -3.570 0.730 1.00 89.25 95 SER A N 1
ATOM 690 C CA . SER A 1 95 ? 9.232 -2.729 0.797 1.00 89.25 95 SER A CA 1
ATOM 691 C C . SER A 1 95 ? 8.418 -2.868 -0.495 1.00 89.25 95 SER A C 1
ATOM 693 O O . SER A 1 95 ? 8.935 -3.256 -1.552 1.00 89.25 95 SER A O 1
ATOM 695 N N . SER A 1 96 ? 7.149 -2.479 -0.446 1.00 93.19 96 SER A N 1
ATOM 696 C CA . SER A 1 96 ? 6.296 -2.273 -1.609 1.00 93.19 96 SER A CA 1
ATOM 697 C C . SER A 1 96 ? 5.263 -1.175 -1.369 1.00 93.19 96 SER A C 1
ATOM 699 O O . SER A 1 96 ? 5.108 -0.651 -0.266 1.00 93.19 96 SER A O 1
ATOM 701 N N . CYS A 1 97 ? 4.516 -0.818 -2.419 1.00 95.44 97 CYS A N 1
ATOM 702 C CA . CYS A 1 97 ? 3.379 0.093 -2.265 1.00 95.44 97 CYS A CA 1
ATOM 703 C C . CYS A 1 97 ? 2.329 -0.488 -1.299 1.00 95.44 97 CYS A C 1
ATOM 705 O O . CYS A 1 97 ? 1.687 0.269 -0.579 1.00 95.44 97 CYS A O 1
ATOM 707 N N . MET A 1 98 ? 2.165 -1.816 -1.274 1.00 95.38 98 MET A N 1
ATOM 708 C CA . MET A 1 98 ? 1.165 -2.479 -0.435 1.00 95.38 98 MET A CA 1
ATOM 709 C C . MET A 1 98 ? 1.645 -2.642 1.003 1.00 95.38 98 MET A C 1
ATOM 711 O O . MET A 1 98 ? 0.852 -2.368 1.894 1.00 95.38 98 MET A O 1
ATOM 715 N N . ASP A 1 99 ? 2.936 -2.908 1.236 1.00 93.69 99 ASP A N 1
ATOM 716 C CA . ASP A 1 99 ? 3.516 -2.860 2.589 1.00 93.69 99 ASP A CA 1
ATOM 717 C C . ASP A 1 99 ? 3.266 -1.4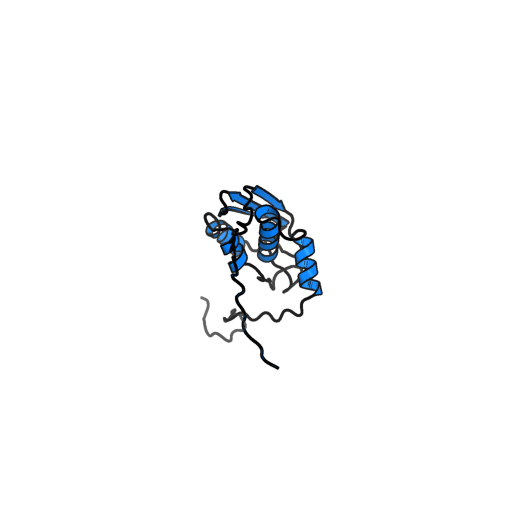93 3.234 1.00 93.69 99 ASP A C 1
ATOM 719 O O . ASP A 1 99 ? 2.802 -1.386 4.366 1.00 93.69 99 ASP A O 1
ATOM 723 N N . ASN A 1 100 ? 3.504 -0.421 2.473 1.00 96.19 100 ASN A N 1
ATOM 724 C CA . ASN A 1 100 ? 3.227 0.937 2.929 1.00 96.19 100 ASN A CA 1
ATOM 725 C C . ASN A 1 100 ? 1.746 1.147 3.252 1.00 96.19 100 ASN A C 1
ATOM 727 O O . ASN A 1 100 ? 1.432 1.687 4.307 1.00 96.19 100 ASN A O 1
ATOM 731 N N . MET A 1 101 ? 0.842 0.724 2.367 1.00 97.31 101 MET A N 1
ATOM 732 C CA . MET A 1 101 ? -0.597 0.874 2.582 1.00 97.31 101 MET A CA 1
ATOM 733 C C . MET A 1 101 ? -1.075 0.102 3.820 1.00 97.31 101 MET A C 1
ATOM 735 O O . MET A 1 101 ? -1.893 0.618 4.576 1.00 97.31 101 MET A O 1
ATOM 739 N N . VAL A 1 102 ? -0.550 -1.103 4.053 1.00 97.00 102 VAL A N 1
ATOM 740 C CA . VAL A 1 102 ? -0.878 -1.921 5.227 1.00 97.00 102 VAL A CA 1
ATOM 741 C C . VAL A 1 102 ? -0.461 -1.223 6.515 1.00 97.00 102 VAL A C 1
ATOM 743 O O . VAL A 1 102 ? -1.283 -1.074 7.418 1.00 97.00 102 VAL A O 1
ATOM 746 N N . GLU A 1 103 ? 0.771 -0.723 6.591 1.00 96.81 103 GLU A N 1
ATOM 747 C CA . GLU A 1 103 ? 1.227 0.001 7.781 1.00 96.81 103 GLU A CA 1
ATOM 748 C C . GLU A 1 103 ? 0.479 1.335 7.973 1.00 96.81 103 GLU A C 1
ATOM 750 O O . GLU A 1 103 ? 0.227 1.754 9.102 1.00 96.81 103 GLU A O 1
ATOM 755 N N . MET A 1 104 ? 0.047 1.990 6.888 1.00 97.62 104 MET A N 1
ATOM 756 C CA . MET A 1 104 ? -0.833 3.163 6.973 1.00 97.62 104 MET A CA 1
ATOM 757 C C . MET A 1 104 ? -2.220 2.808 7.526 1.00 97.62 104 MET A C 1
ATOM 759 O O . MET A 1 104 ? -2.751 3.565 8.334 1.00 97.62 104 MET A O 1
ATOM 763 N N . LEU A 1 105 ? -2.805 1.673 7.126 1.00 97.62 105 LEU A N 1
ATOM 764 C CA . LEU A 1 105 ? -4.090 1.197 7.650 1.00 97.62 105 LEU A CA 1
ATOM 765 C C . LEU A 1 105 ? -3.992 0.853 9.141 1.00 97.62 105 LEU A C 1
ATOM 767 O O . LEU A 1 105 ? -4.825 1.315 9.918 1.00 97.62 105 LEU A O 1
ATOM 771 N N . LYS A 1 106 ? -2.952 0.116 9.553 1.00 96.25 106 LYS A N 1
ATOM 772 C CA . LYS A 1 106 ? -2.682 -0.181 10.972 1.00 96.25 106 LYS A CA 1
ATOM 773 C C . LYS A 1 106 ? -2.634 1.109 11.799 1.00 96.25 106 LYS A C 1
ATOM 775 O O . LYS A 1 106 ? -3.329 1.224 12.807 1.00 96.25 106 LYS A O 1
ATOM 780 N N . TYR A 1 107 ? -1.919 2.122 11.312 1.00 96.44 107 TYR A N 1
ATOM 781 C CA . TYR A 1 107 ? -1.774 3.399 12.008 1.00 96.44 107 TYR A CA 1
ATOM 782 C C . TYR A 1 107 ? -3.057 4.240 12.042 1.00 96.44 107 TYR A C 1
ATOM 784 O O . TYR A 1 107 ? -3.538 4.617 13.114 1.00 96.44 107 TYR A O 1
ATOM 792 N N . HIS A 1 108 ? -3.634 4.537 10.877 1.00 96.75 108 HIS A N 1
ATOM 793 C CA . HIS A 1 108 ? -4.743 5.488 10.764 1.00 96.75 108 HIS A CA 1
ATOM 794 C C . HIS A 1 108 ? -6.094 4.886 11.141 1.00 96.75 108 HIS A C 1
ATOM 796 O O . HIS A 1 108 ? -6.939 5.598 11.683 1.00 96.75 108 HIS A O 1
ATOM 802 N N . VAL A 1 109 ? -6.297 3.591 10.887 1.00 96.00 109 VAL A N 1
ATOM 803 C CA . VAL A 1 109 ? -7.569 2.911 11.161 1.00 96.00 109 VAL A CA 1
ATOM 804 C C . VAL A 1 109 ? -7.534 2.270 12.536 1.00 96.00 109 VAL A C 1
ATOM 806 O O . VAL A 1 109 ? -8.359 2.646 13.361 1.00 96.00 109 VAL A O 1
ATOM 809 N N . ASN A 1 110 ? -6.566 1.382 12.794 1.00 93.25 110 ASN A N 1
ATOM 810 C CA . ASN A 1 110 ? -6.524 0.568 14.016 1.00 93.25 110 ASN A CA 1
ATOM 811 C C . ASN A 1 110 ? -5.835 1.283 15.194 1.00 93.25 110 ASN A C 1
ATOM 813 O O . ASN A 1 110 ? -6.002 0.883 16.345 1.00 93.25 110 ASN A O 1
ATOM 817 N N . GLY A 1 111 ? -5.093 2.369 14.936 1.00 90.44 111 GLY A N 1
ATOM 818 C CA . GLY A 1 111 ? -4.323 3.076 15.965 1.00 90.44 111 GLY A CA 1
ATOM 819 C C . GLY A 1 111 ? -3.074 2.319 16.422 1.00 90.44 111 GLY A C 1
ATOM 820 O O . GLY A 1 111 ? -2.636 2.497 17.557 1.00 90.44 111 GLY A O 1
ATOM 821 N N . GLU A 1 112 ? -2.525 1.467 15.559 1.00 90.19 112 GLU A N 1
ATOM 822 C CA . GLU A 1 112 ? -1.380 0.599 15.827 1.00 90.19 112 GLU A CA 1
ATOM 823 C C . GLU A 1 112 ? -0.095 1.123 15.162 1.00 90.19 112 GLU A C 1
ATOM 825 O O . GLU A 1 112 ? -0.114 1.648 14.050 1.00 90.19 112 GLU A O 1
ATOM 830 N N . GLY A 1 113 ? 1.050 0.921 15.817 1.00 89.31 113 GLY A N 1
ATOM 831 C CA . GLY A 1 113 ? 2.367 1.254 15.264 1.00 89.31 113 GLY A CA 1
ATOM 832 C C . GLY A 1 113 ? 2.733 2.743 15.311 1.00 89.31 113 GLY A C 1
ATOM 833 O O . GLY A 1 113 ? 1.994 3.590 15.811 1.00 89.31 113 GLY A O 1
ATOM 834 N N . GLU A 1 114 ? 3.922 3.064 14.798 1.00 92.50 114 GLU A N 1
ATOM 835 C CA . GLU A 1 114 ? 4.493 4.425 14.798 1.00 92.50 114 GLU A CA 1
ATOM 836 C C . GLU A 1 114 ? 4.425 5.113 13.419 1.00 92.50 114 GLU A C 1
ATOM 838 O O . GLU A 1 114 ? 5.044 6.154 13.194 1.00 92.50 114 GLU A O 1
ATOM 843 N N . GLY A 1 115 ? 3.677 4.526 12.483 1.00 92.69 115 GLY A N 1
ATOM 844 C CA . GLY A 1 115 ? 3.534 4.998 11.109 1.00 92.69 115 GLY A CA 1
ATOM 845 C C . GLY A 1 115 ? 4.434 4.264 10.110 1.00 92.69 115 GLY A C 1
ATOM 846 O O . GLY A 1 115 ? 5.501 3.734 10.433 1.00 92.69 115 GLY A O 1
ATOM 847 N N . HIS A 1 116 ? 3.996 4.259 8.851 1.00 93.19 116 HIS A N 1
ATOM 848 C CA . HIS A 1 116 ? 4.520 3.376 7.805 1.00 93.19 116 HIS A CA 1
ATOM 849 C C . HIS A 1 116 ? 6.043 3.446 7.615 1.00 93.19 116 HIS A C 1
ATOM 851 O O . HIS A 1 116 ? 6.713 2.423 7.499 1.00 93.19 116 HIS A O 1
ATOM 857 N N . ALA A 1 117 ? 6.628 4.646 7.622 1.00 93.50 117 ALA A N 1
ATOM 858 C CA . ALA A 1 117 ? 8.052 4.817 7.356 1.00 93.50 117 ALA A CA 1
ATOM 859 C C . ALA A 1 117 ? 8.942 4.328 8.511 1.00 93.50 117 ALA A C 1
ATOM 861 O O . ALA A 1 117 ? 10.116 4.017 8.290 1.00 93.50 117 ALA A O 1
ATOM 862 N N . VAL A 1 118 ? 8.423 4.305 9.740 1.00 93.81 118 VAL A N 1
ATOM 863 C CA . VAL A 1 118 ? 9.139 3.789 10.911 1.00 93.81 118 VAL A CA 1
ATOM 864 C C . VAL A 1 118 ? 9.054 2.269 10.926 1.00 93.81 118 VAL A C 1
ATOM 866 O O . VAL A 1 118 ? 10.090 1.608 11.015 1.00 93.81 118 VAL A O 1
ATOM 869 N N . GLU A 1 119 ? 7.852 1.718 10.750 1.00 92.50 119 GLU A N 1
ATOM 870 C CA . GLU A 1 119 ? 7.632 0.270 10.768 1.00 92.50 119 GLU A CA 1
ATOM 871 C C . GLU A 1 119 ? 8.374 -0.439 9.631 1.00 92.50 119 GLU A C 1
ATOM 873 O O . GLU A 1 119 ? 9.097 -1.406 9.876 1.00 92.50 119 GLU A O 1
ATOM 878 N N . ILE A 1 120 ? 8.351 0.111 8.412 1.00 90.69 120 ILE A N 1
ATOM 879 C CA . ILE A 1 120 ? 9.126 -0.449 7.294 1.00 90.69 120 ILE A CA 1
ATOM 880 C C . ILE A 1 120 ? 10.629 -0.431 7.598 1.00 90.69 120 ILE A C 1
ATOM 882 O O . ILE A 1 120 ? 11.319 -1.418 7.355 1.00 90.69 120 ILE A O 1
ATOM 886 N N . ARG A 1 121 ? 11.164 0.648 8.185 1.00 89.12 121 ARG A N 1
ATOM 887 C CA . ARG A 1 121 ? 12.588 0.696 8.564 1.00 89.12 121 ARG A CA 1
ATOM 888 C C . ARG A 1 121 ? 12.939 -0.305 9.663 1.00 89.12 121 ARG A C 1
ATOM 890 O O . ARG A 1 121 ? 14.043 -0.850 9.639 1.00 89.12 121 ARG A O 1
ATOM 897 N N . LYS A 1 122 ? 12.045 -0.539 10.632 1.00 89.44 122 LYS A N 1
ATOM 898 C CA . LYS A 1 122 ? 12.223 -1.575 11.663 1.00 89.44 122 LYS A CA 1
ATOM 899 C C . LYS A 1 122 ? 12.267 -2.963 11.015 1.00 89.44 122 LYS A C 1
ATOM 901 O O . LYS A 1 122 ? 13.231 -3.689 11.255 1.00 89.44 122 LYS A O 1
ATOM 906 N N . LYS A 1 123 ? 11.302 -3.290 10.140 1.00 84.00 123 LYS A N 1
ATOM 907 C CA . LYS A 1 123 ? 11.275 -4.552 9.372 1.00 84.00 123 LYS A CA 1
ATOM 908 C C . LYS A 1 123 ? 12.584 -4.750 8.595 1.00 84.00 123 LYS A C 1
ATOM 910 O O . LYS A 1 123 ? 13.251 -5.761 8.784 1.00 84.00 123 LYS A O 1
ATOM 915 N N . GLN A 1 124 ? 13.039 -3.728 7.867 1.00 80.31 124 GLN A N 1
ATOM 916 C CA . GLN A 1 124 ? 14.300 -3.748 7.111 1.00 80.31 124 GLN A CA 1
ATOM 917 C C . GLN A 1 124 ? 15.541 -4.018 7.965 1.00 80.31 124 GLN A C 1
ATOM 919 O O . GLN A 1 124 ? 16.393 -4.811 7.576 1.00 80.31 124 GLN A O 1
ATOM 924 N N . LYS A 1 125 ? 15.662 -3.371 9.132 1.00 80.44 125 LYS A N 1
ATOM 925 C CA . LYS A 1 125 ? 16.791 -3.600 10.053 1.00 80.44 125 LYS A CA 1
ATOM 926 C C . LYS A 1 125 ? 16.799 -5.015 10.630 1.00 80.44 125 LYS A C 1
ATOM 928 O O . LYS A 1 125 ? 17.866 -5.535 10.942 1.00 80.44 125 LYS A O 1
ATOM 933 N N . ASN A 1 126 ? 15.620 -5.612 10.774 1.00 75.88 126 ASN A N 1
ATOM 934 C CA . ASN A 1 126 ? 15.438 -6.920 11.391 1.00 75.88 126 ASN A CA 1
ATOM 935 C C . ASN A 1 126 ? 15.490 -8.079 10.379 1.00 75.88 126 ASN A C 1
ATOM 937 O O . ASN A 1 126 ? 15.573 -9.236 10.790 1.00 75.88 126 ASN A O 1
ATOM 941 N N . GLN A 1 127 ? 15.437 -7.805 9.072 1.00 68.62 127 GLN A N 1
ATOM 942 C CA . GLN A 1 127 ? 15.207 -8.832 8.058 1.00 68.62 127 GLN A CA 1
ATOM 943 C C . GLN A 1 127 ? 16.469 -9.322 7.325 1.00 68.62 127 GLN A C 1
ATOM 945 O O . GLN A 1 127 ? 17.195 -8.562 6.689 1.00 68.62 127 GLN A O 1
ATOM 950 N N . LYS A 1 128 ? 16.630 -10.655 7.312 1.00 58.25 128 LYS A N 1
ATOM 951 C CA . LYS A 1 128 ? 17.135 -11.444 6.175 1.00 58.25 128 LYS A CA 1
ATOM 952 C C . LYS A 1 128 ? 15.902 -12.020 5.457 1.00 58.25 128 LYS A C 1
ATOM 954 O O . LYS A 1 128 ? 15.497 -13.130 5.795 1.00 58.25 128 LYS A O 1
ATOM 959 N N . ILE A 1 129 ? 15.216 -11.279 4.580 1.00 58.22 129 ILE A N 1
ATOM 960 C CA . ILE A 1 129 ? 14.005 -11.837 3.940 1.00 58.22 129 ILE A CA 1
ATOM 961 C C . ILE A 1 129 ? 14.417 -12.949 2.975 1.00 58.22 129 ILE A C 1
ATOM 963 O O . ILE A 1 129 ? 15.110 -12.694 1.996 1.00 58.22 129 ILE A O 1
ATOM 967 N N . ALA A 1 130 ? 13.971 -14.177 3.238 1.00 52.62 130 ALA A N 1
ATOM 968 C CA . ALA A 1 130 ? 13.895 -15.220 2.226 1.00 52.62 130 ALA A CA 1
ATOM 969 C C . ALA A 1 130 ? 12.502 -15.127 1.594 1.00 52.62 130 ALA A C 1
ATOM 971 O O . ALA A 1 130 ? 11.522 -15.598 2.166 1.00 52.62 130 ALA A O 1
ATOM 972 N N . PHE A 1 131 ? 12.396 -14.446 0.454 1.00 54.31 131 PHE A N 1
ATOM 973 C CA . PHE A 1 131 ? 11.153 -14.397 -0.308 1.00 54.31 131 PHE A CA 1
ATOM 974 C C . PHE A 1 131 ? 10.938 -15.754 -0.985 1.00 54.31 131 PHE A C 1
ATOM 976 O O . PHE A 1 131 ? 11.649 -16.104 -1.926 1.00 54.31 131 PHE A O 1
ATOM 983 N N . SER A 1 132 ? 9.971 -16.531 -0.500 1.00 51.69 132 SER A N 1
ATOM 984 C CA . SER A 1 132 ? 9.480 -17.721 -1.193 1.00 51.69 132 SER A CA 1
ATOM 985 C C . SER A 1 132 ? 8.089 -17.433 -1.741 1.00 51.69 132 SER A C 1
ATOM 987 O O . SER A 1 132 ? 7.101 -17.440 -1.012 1.00 51.69 132 SER A O 1
ATOM 989 N N . TYR A 1 133 ? 8.007 -17.170 -3.039 1.00 54.12 133 TYR A N 1
ATOM 990 C CA . TYR A 1 133 ? 6.739 -17.228 -3.753 1.00 54.12 133 TYR A CA 1
ATOM 991 C C . TYR A 1 133 ? 6.372 -18.708 -3.944 1.00 54.12 133 TYR A C 1
ATOM 993 O O . TYR A 1 133 ? 7.140 -19.445 -4.559 1.00 54.12 133 TYR A O 1
ATOM 1001 N N . GLU A 1 134 ? 5.219 -19.157 -3.434 1.00 55.84 134 GLU A N 1
ATOM 1002 C CA . GLU A 1 134 ? 4.703 -20.529 -3.639 1.00 55.84 134 GLU A CA 1
ATOM 1003 C C . GLU A 1 134 ? 4.127 -20.739 -5.058 1.00 55.84 134 GLU A C 1
ATOM 1005 O O . GLU A 1 134 ? 3.105 -21.388 -5.268 1.00 55.84 134 GLU A O 1
ATOM 1010 N N . GLY A 1 135 ? 4.787 -20.179 -6.069 1.00 57.22 135 GLY A N 1
ATOM 1011 C CA . GLY A 1 135 ? 4.415 -20.329 -7.469 1.00 57.22 135 GLY A CA 1
ATOM 1012 C C . GLY A 1 135 ? 5.608 -20.125 -8.399 1.00 57.22 135 GLY A C 1
ATOM 1013 O O . GLY A 1 135 ? 6.746 -19.943 -7.971 1.00 57.22 135 GLY A O 1
ATOM 1014 N N . HIS A 1 136 ? 5.352 -20.132 -9.703 1.00 63.75 136 HIS A N 1
ATOM 1015 C CA . HIS A 1 136 ? 6.356 -19.784 -10.704 1.00 63.75 136 HIS A CA 1
ATOM 1016 C C . HIS A 1 136 ? 6.112 -18.362 -11.216 1.00 63.75 136 HIS A C 1
ATOM 1018 O O . HIS A 1 136 ? 5.145 -18.116 -11.935 1.00 63.75 136 HIS A O 1
ATOM 1024 N N . ILE A 1 137 ? 6.991 -17.419 -10.866 1.00 65.69 137 ILE A N 1
ATOM 1025 C CA . ILE A 1 137 ? 7.075 -16.155 -11.605 1.00 65.69 137 ILE A CA 1
ATOM 1026 C C . ILE A 1 137 ? 7.877 -16.462 -12.866 1.00 65.69 137 ILE A C 1
ATOM 1028 O O . ILE A 1 137 ? 9.074 -16.739 -12.778 1.00 65.69 137 ILE A O 1
ATOM 1032 N N . CYS A 1 138 ? 7.223 -16.422 -14.031 1.00 68.38 138 CYS A N 1
ATOM 1033 C CA . CYS A 1 138 ? 7.920 -16.511 -15.310 1.00 68.38 138 CYS A CA 1
ATOM 1034 C C . CYS A 1 138 ? 8.934 -15.369 -15.387 1.00 68.38 138 CYS A C 1
ATOM 1036 O O . CYS A 1 138 ? 8.575 -14.197 -15.499 1.00 68.38 138 CYS A O 1
ATOM 1038 N N . SER A 1 139 ? 10.215 -15.716 -15.304 1.00 67.94 139 SER A N 1
ATOM 1039 C CA . SER A 1 139 ? 11.319 -14.761 -15.377 1.00 67.94 139 SER A CA 1
ATOM 1040 C C . SER A 1 139 ? 11.660 -14.366 -16.815 1.00 67.94 139 SER A C 1
ATOM 1042 O O . SER A 1 139 ? 12.618 -13.628 -17.032 1.00 67.94 139 SER A O 1
ATOM 1044 N N . GLY A 1 140 ? 10.916 -14.875 -17.805 1.00 66.50 140 GLY A N 1
ATOM 1045 C CA . GLY A 1 140 ? 11.238 -14.703 -19.221 1.00 66.50 140 GLY A CA 1
ATOM 1046 C C . GLY A 1 140 ? 12.545 -15.391 -19.626 1.00 66.50 140 GLY A C 1
ATOM 1047 O O . GLY A 1 140 ? 13.127 -15.046 -20.647 1.00 66.50 140 GLY A O 1
ATOM 1048 N N . CYS A 1 141 ? 13.023 -16.360 -18.839 1.00 70.88 141 CYS A N 1
ATOM 1049 C CA . CYS A 1 141 ? 14.291 -17.062 -19.057 1.00 70.88 141 CYS A CA 1
ATOM 1050 C C . CYS A 1 141 ? 14.294 -18.024 -20.258 1.00 70.88 141 CYS A C 1
ATOM 1052 O O . CYS A 1 141 ? 15.317 -18.647 -20.527 1.00 70.88 141 CYS A O 1
ATOM 1054 N N . GLY A 1 142 ? 13.161 -18.173 -20.954 1.00 68.06 142 GLY A N 1
ATOM 1055 C CA . GLY A 1 142 ? 13.027 -19.040 -22.127 1.00 68.06 142 GLY A CA 1
ATOM 1056 C C . GLY A 1 142 ? 12.899 -20.535 -21.820 1.00 68.06 142 GLY A C 1
ATOM 1057 O O . GLY A 1 142 ? 12.913 -21.332 -22.744 1.00 68.06 142 GLY A O 1
ATOM 1058 N N . LEU A 1 143 ? 12.758 -20.931 -20.548 1.00 67.88 143 LEU A N 1
ATOM 1059 C CA . LEU A 1 143 ? 12.544 -22.336 -20.157 1.00 67.88 143 LEU A CA 1
ATOM 1060 C C . LEU A 1 143 ? 11.113 -22.830 -20.417 1.00 67.88 143 LEU A C 1
ATOM 1062 O O . LEU A 1 143 ? 10.851 -24.028 -20.377 1.00 67.88 143 LEU A O 1
ATOM 1066 N N . CYS A 1 144 ? 10.182 -21.906 -20.639 1.00 68.38 144 CYS A N 1
ATOM 1067 C CA . CYS A 1 144 ? 8.804 -22.203 -20.989 1.00 68.38 144 CYS A CA 1
ATOM 1068 C C . CYS A 1 144 ? 8.680 -22.027 -22.506 1.00 68.38 144 CYS A C 1
ATOM 1070 O O . CYS A 1 144 ? 8.750 -20.895 -22.980 1.00 68.38 144 CYS A O 1
ATOM 1072 N N . ASP A 1 145 ? 8.458 -23.106 -23.260 1.00 58.31 145 ASP A N 1
ATOM 1073 C CA . ASP A 1 145 ? 8.211 -23.086 -24.718 1.00 58.31 145 ASP A CA 1
ATOM 1074 C C . ASP A 1 145 ? 6.863 -22.428 -25.105 1.00 58.31 145 ASP A C 1
ATOM 1076 O O . ASP A 1 145 ? 6.235 -22.765 -26.109 1.00 58.31 145 ASP A O 1
ATOM 1080 N N . SER A 1 146 ? 6.361 -21.480 -24.313 1.00 54.00 146 SER A N 1
ATOM 1081 C CA . SER A 1 146 ? 5.218 -20.671 -24.709 1.00 54.00 146 SER A CA 1
ATOM 1082 C C . SER A 1 146 ? 5.705 -19.616 -25.695 1.00 54.00 146 SER A C 1
ATOM 1084 O O . SER A 1 146 ? 6.277 -18.598 -25.296 1.00 54.00 146 SER A O 1
ATOM 1086 N N . GLN A 1 147 ? 5.474 -19.856 -26.987 1.00 45.09 147 GLN A N 1
ATOM 1087 C CA . GLN A 1 147 ? 5.496 -18.795 -27.987 1.00 45.09 147 GLN A CA 1
ATOM 1088 C C . GLN A 1 147 ? 4.442 -17.762 -27.577 1.00 45.09 147 GLN A C 1
ATOM 1090 O O . GLN A 1 147 ? 3.249 -17.956 -27.797 1.00 45.09 147 GLN A O 1
ATOM 1095 N N . PHE A 1 148 ? 4.867 -16.691 -26.912 1.00 49.22 148 PHE A N 1
ATOM 1096 C CA . PHE A 1 148 ? 4.034 -15.509 -26.747 1.00 49.22 148 PHE A CA 1
ATOM 1097 C C . PHE A 1 148 ? 3.972 -14.832 -28.119 1.00 49.22 148 PHE A C 1
ATOM 1099 O O . PHE A 1 148 ? 4.877 -14.088 -28.491 1.00 49.22 148 PHE A O 1
ATOM 1106 N N . SER A 1 149 ? 2.958 -15.214 -28.898 1.00 44.06 149 SER A N 1
ATOM 1107 C CA . SER A 1 149 ? 2.562 -14.590 -30.164 1.00 44.06 149 SER A CA 1
ATOM 1108 C C . SER A 1 149 ? 1.958 -13.211 -29.944 1.00 44.06 149 SER A C 1
ATOM 1110 O O . SER A 1 149 ? 1.132 -13.111 -29.004 1.00 44.06 149 SER A O 1
#

pLDDT: mean 81.06, std 19.57, range [39.47, 98.69]

Sequence (149 aa):
MKSKLFMLAGLLIATTVSNAAVKKDVKFTEVPYGACAKEMTVEVKDGKIVSFSAVKGCPGNLNAISKLLPGMEVDKVIALLDDNPCTGAPIKELSSCMDNMVEMLKYHVNGEGEGHAVEIRKKQKNQKIAFSYEGHICSGCGLCDSQFS

Foldseek 3Di:
DDDDDDDDPDPPPPPPPVPPQQFDQDWDKDQADQEQFGIKIWGDDPQATQFIDTHGDDPVVRVVCRVPRHPDGLVVLLVVQALPADCPTNNGSQDYPSNQVSQQSCCPGRVDDDHSNVVSVVSNVPDPDPDDDPDDDPPVPCPDPPPPD

Secondary structure (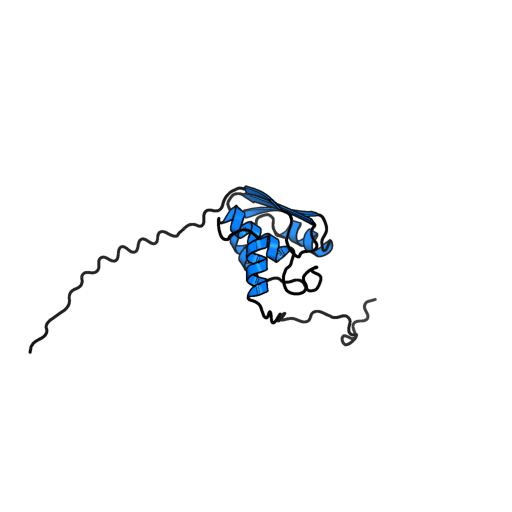DSSP, 8-state):
-------------------------EEEEEPPSSSS-SEEEEEEETTEEEEEEEESS-HHHHHHHHHHSTT-BHHHHHHHHTT---TTSSSTTS--HHHHHHHHHIIIII--SS-HHHHHHHHHHH-------SS----S-S-S-----

Radius of gyration: 22.12 Å; chains: 1; bounding box: 35×47×88 Å